Protein AF-A0A4U9CSY4-F1 (afdb_monomer_lite)

InterPro domains:
  IPR025841 Circularly permuted ATP-grasp type 2 [PF14403] (1-72)
  IPR051680 ATP-dependent Glutamate--Cysteine Ligase Type 2 [PTHR34595] (1-72)

Foldseek 3Di:
DADVLNDPFLDKDKDWDDDPDPDDIDIDIGGHDDPDLVVVVVVVVVCCVPPVVCVVVDVDDDDVCVVVVSVVPPRDHDDDDD

Radius of gyration: 16.76 Å; chains: 1; bounding box: 38×34×41 Å

Structure (mmCIF, N/CA/C/O backbone):
data_AF-A0A4U9CSY4-F1
#
_entry.id   AF-A0A4U9CSY4-F1
#
loop_
_atom_site.group_PDB
_atom_site.id
_atom_site.type_symbol
_atom_site.label_atom_id
_atom_site.label_alt_id
_atom_site.label_comp_id
_atom_site.label_asym_id
_atom_site.label_entity_id
_atom_site.label_seq_id
_atom_site.pdbx_PDB_ins_code
_atom_site.Cartn_x
_atom_site.Cartn_y
_atom_site.Cartn_z
_atom_site.occupancy
_atom_site.B_iso_or_equiv
_atom_site.auth_seq_id
_atom_site.auth_comp_id
_atom_site.auth_asym_id
_atom_site.auth_atom_id
_atom_site.pdbx_PDB_model_num
ATOM 1 N N . MET A 1 1 ? 18.679 5.177 -26.128 1.00 66.38 1 MET A N 1
ATOM 2 C CA . MET A 1 1 ? 18.397 3.946 -25.359 1.00 66.38 1 MET A CA 1
ATOM 3 C C . MET A 1 1 ? 16.899 3.915 -25.128 1.00 66.38 1 MET A C 1
ATOM 5 O O . MET A 1 1 ? 16.380 4.926 -24.677 1.00 66.38 1 MET A O 1
ATOM 9 N N . SER A 1 2 ? 16.218 2.832 -25.498 1.00 80.88 2 SER A N 1
ATOM 10 C CA . SER A 1 2 ? 14.760 2.711 -25.358 1.00 80.88 2 SER A CA 1
ATOM 11 C C . SER A 1 2 ? 14.448 1.531 -24.444 1.00 80.88 2 SER A C 1
ATOM 13 O O . SER A 1 2 ? 15.015 0.457 -24.669 1.00 80.88 2 SER A O 1
ATOM 15 N N . PRO A 1 3 ? 13.612 1.708 -23.409 1.00 81.81 3 PRO A N 1
ATOM 16 C CA . PRO A 1 3 ? 13.291 0.626 -22.499 1.00 81.81 3 PRO A CA 1
ATOM 17 C C . PRO A 1 3 ? 12.334 -0.370 -23.174 1.00 81.81 3 PRO A C 1
ATOM 19 O O . PRO A 1 3 ? 11.513 0.029 -24.011 1.00 81.81 3 PRO A O 1
ATOM 22 N N . PRO A 1 4 ? 12.400 -1.660 -22.809 1.00 76.62 4 PRO A N 1
ATOM 23 C CA . PRO A 1 4 ? 11.375 -2.628 -23.180 1.00 76.62 4 PRO A CA 1
ATOM 24 C C . PRO A 1 4 ? 9.972 -2.103 -22.840 1.00 76.62 4 PRO A C 1
ATOM 26 O O . PRO A 1 4 ? 9.766 -1.507 -21.786 1.00 76.62 4 PRO A O 1
ATOM 29 N N . TYR A 1 5 ? 9.014 -2.296 -23.751 1.00 79.75 5 TYR A N 1
ATOM 30 C CA . TYR A 1 5 ? 7.612 -1.868 -23.600 1.00 79.75 5 TYR A CA 1
ATOM 31 C C . TYR A 1 5 ? 7.390 -0.358 -23.378 1.00 79.75 5 TYR A C 1
ATOM 33 O O . TYR A 1 5 ? 6.289 0.051 -23.026 1.00 79.75 5 TYR A O 1
ATOM 41 N N . GLY A 1 6 ? 8.407 0.488 -23.590 1.00 81.38 6 GLY A N 1
ATOM 42 C CA . GLY A 1 6 ? 8.297 1.934 -23.362 1.00 81.38 6 GLY A CA 1
ATOM 43 C C . GLY A 1 6 ? 8.178 2.329 -21.884 1.00 81.38 6 GLY A C 1
ATOM 44 O O . GLY A 1 6 ? 7.891 3.487 -21.591 1.00 81.38 6 GLY A O 1
ATOM 45 N N . VAL A 1 7 ? 8.410 1.393 -20.954 1.00 80.25 7 VAL A N 1
ATOM 46 C CA . VAL A 1 7 ? 8.215 1.598 -19.512 1.00 80.25 7 VAL A CA 1
ATOM 47 C C . VAL A 1 7 ? 9.562 1.722 -18.810 1.00 80.25 7 VAL A C 1
ATOM 49 O O . VAL A 1 7 ? 10.373 0.801 -18.839 1.00 80.25 7 VAL A O 1
ATOM 52 N N . TRP A 1 8 ? 9.803 2.853 -18.145 1.00 81.12 8 TRP A N 1
ATOM 53 C CA . TRP A 1 8 ? 11.033 3.070 -17.368 1.00 81.12 8 TRP A CA 1
ATOM 54 C C . TRP A 1 8 ? 10.939 2.551 -15.931 1.00 81.12 8 TRP A C 1
ATOM 56 O O . TRP A 1 8 ? 11.921 2.055 -15.385 1.00 81.12 8 TRP A O 1
ATOM 66 N N . ALA A 1 9 ? 9.760 2.654 -15.318 1.00 80.81 9 ALA A N 1
ATOM 67 C CA . ALA A 1 9 ? 9.490 2.148 -13.982 1.00 80.81 9 ALA A CA 1
ATOM 68 C C . ALA A 1 9 ? 8.051 1.630 -13.916 1.00 80.81 9 ALA A C 1
ATOM 70 O O . ALA A 1 9 ? 7.110 2.372 -14.182 1.00 80.81 9 ALA A O 1
ATOM 71 N N . HIS A 1 10 ? 7.886 0.361 -13.544 1.00 81.50 10 HIS A N 1
ATOM 72 C CA . HIS A 1 10 ? 6.566 -0.262 -13.394 1.00 81.50 10 HIS A CA 1
ATOM 73 C C . HIS A 1 10 ? 5.851 0.177 -12.112 1.00 81.50 10 HIS A C 1
ATOM 75 O O . HIS A 1 10 ? 4.632 0.088 -12.018 1.00 81.50 10 HIS A O 1
ATOM 81 N N . ILE A 1 11 ? 6.611 0.638 -11.116 1.00 83.50 11 ILE A N 1
ATOM 82 C CA . ILE A 1 11 ? 6.084 1.068 -9.825 1.00 83.50 11 ILE A CA 1
ATOM 83 C C . ILE A 1 11 ? 6.823 2.334 -9.394 1.00 83.50 11 ILE A C 1
ATOM 85 O O . ILE A 1 11 ? 8.056 2.352 -9.306 1.00 83.50 11 ILE A O 1
ATOM 89 N N . CYS A 1 12 ? 6.057 3.377 -9.088 1.00 84.56 12 CYS A N 1
ATOM 90 C CA . CYS A 1 12 ? 6.540 4.573 -8.413 1.00 84.56 12 CYS A CA 1
ATOM 91 C C . CYS A 1 12 ? 5.612 4.890 -7.235 1.00 84.56 12 CYS A C 1
ATOM 93 O O . CYS A 1 12 ? 4.391 4.835 -7.363 1.00 84.56 12 CYS A O 1
ATOM 95 N N . GLY A 1 13 ? 6.199 5.194 -6.083 1.00 83.94 13 GLY A N 1
ATOM 96 C CA . GLY A 1 13 ? 5.510 5.761 -4.934 1.00 83.94 13 GLY A CA 1
ATOM 97 C C . GLY A 1 13 ? 5.586 7.283 -4.980 1.00 83.94 13 GLY A C 1
ATOM 98 O O . GLY A 1 13 ? 6.634 7.840 -5.306 1.00 83.94 13 GLY A O 1
ATOM 99 N N . THR A 1 14 ? 4.488 7.945 -4.631 1.00 84.31 14 THR A N 1
ATOM 100 C CA . THR A 1 14 ? 4.447 9.396 -4.447 1.00 84.31 14 THR A CA 1
ATOM 101 C C . THR A 1 14 ? 4.128 9.678 -2.991 1.00 84.31 14 THR A C 1
ATOM 103 O O . THR A 1 14 ? 3.031 9.375 -2.522 1.00 84.31 14 THR A O 1
ATOM 106 N N . ASP A 1 15 ? 5.085 10.262 -2.286 1.00 84.81 15 ASP A N 1
ATOM 107 C CA . ASP A 1 15 ? 4.893 10.723 -0.920 1.00 84.81 15 ASP A CA 1
ATOM 108 C C . ASP A 1 15 ? 4.210 12.088 -0.976 1.00 84.81 15 ASP A C 1
ATOM 110 O O . ASP A 1 15 ? 4.690 12.991 -1.663 1.00 84.81 15 ASP A O 1
ATOM 114 N N . LEU A 1 16 ? 3.090 12.235 -0.270 1.00 83.88 16 LEU A N 1
ATOM 115 C CA . LEU A 1 16 ? 2.307 13.467 -0.221 1.00 83.88 16 LEU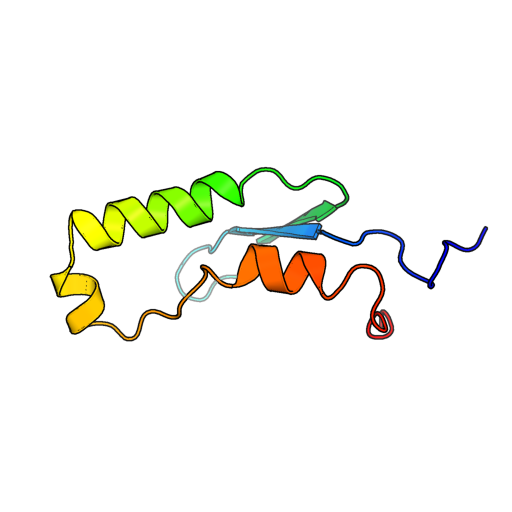 A CA 1
ATOM 116 C C . LEU A 1 16 ? 2.289 14.001 1.206 1.00 83.88 16 LEU A C 1
ATOM 118 O O . LEU A 1 16 ? 1.906 13.286 2.134 1.00 83.88 16 LEU A O 1
ATOM 122 N N . VAL A 1 17 ? 2.644 15.273 1.369 1.00 83.38 17 VAL A N 1
ATOM 123 C CA . VAL A 1 17 ? 2.510 15.981 2.644 1.00 83.38 17 VAL A CA 1
ATOM 124 C C . VAL A 1 17 ? 1.477 17.081 2.473 1.00 83.38 17 VAL A C 1
ATOM 126 O O . VAL A 1 17 ? 1.655 18.002 1.672 1.00 83.38 17 VAL A O 1
ATOM 129 N N . ARG A 1 18 ? 0.382 16.960 3.225 1.00 82.69 18 ARG A N 1
ATOM 130 C CA . ARG A 1 18 ? -0.648 17.990 3.320 1.00 82.69 18 ARG A CA 1
ATOM 131 C C . ARG A 1 18 ? -0.228 19.000 4.384 1.00 82.69 18 ARG A C 1
ATOM 133 O O . ARG A 1 18 ? -0.082 18.629 5.545 1.00 82.69 18 ARG A O 1
ATOM 140 N N . ASP A 1 19 ? -0.043 20.240 3.956 1.00 81.50 19 ASP A N 1
ATOM 141 C CA . ASP A 1 19 ? 0.139 21.393 4.835 1.00 81.50 19 ASP A CA 1
ATOM 142 C C . ASP A 1 19 ? -1.226 21.860 5.402 1.00 81.50 19 ASP A C 1
ATOM 144 O O . ASP A 1 19 ? -2.214 21.123 5.305 1.00 81.50 19 ASP A O 1
ATOM 148 N N . GLU A 1 20 ? -1.315 23.034 6.031 1.00 81.38 20 GLU A N 1
ATOM 149 C CA . GLU A 1 20 ? -2.563 23.542 6.623 1.00 81.38 20 GLU A CA 1
ATOM 150 C C . GLU A 1 20 ? -3.788 23.432 5.687 1.00 81.38 20 GLU A C 1
ATOM 152 O O . GLU A 1 20 ? -3.645 23.448 4.459 1.00 81.38 20 GLU A O 1
ATOM 157 N N . PRO A 1 21 ? -5.019 23.319 6.227 1.00 72.69 21 PRO A N 1
ATOM 158 C CA . PRO A 1 21 ? -6.224 23.182 5.414 1.00 72.69 21 PRO A CA 1
ATOM 159 C C . PRO A 1 21 ? -6.358 24.333 4.399 1.00 72.69 21 PRO A C 1
ATOM 161 O O . PRO A 1 21 ? -6.713 25.450 4.759 1.00 72.69 21 PRO A O 1
ATOM 164 N N . GLY A 1 22 ? -6.078 24.049 3.122 1.00 66.38 22 GLY A N 1
ATOM 165 C CA . GLY A 1 22 ? -6.078 25.036 2.032 1.00 66.38 22 GLY A CA 1
ATOM 166 C C . GLY A 1 22 ? -4.698 25.391 1.459 1.00 66.38 22 GLY A C 1
ATOM 167 O O . GLY A 1 22 ? -4.639 26.136 0.483 1.00 66.38 22 GLY A O 1
ATOM 168 N N . SER A 1 23 ? -3.608 24.853 2.011 1.00 65.69 23 SER A N 1
ATOM 169 C CA . SER A 1 23 ? -2.235 25.061 1.534 1.00 65.69 23 SER A CA 1
ATOM 170 C C . SER A 1 23 ? -1.787 24.008 0.503 1.00 65.69 23 SER A C 1
ATOM 172 O O . SER A 1 23 ? -2.419 22.960 0.315 1.00 65.69 23 SER A O 1
ATOM 174 N N . SER A 1 24 ? -0.699 24.315 -0.208 1.00 61.31 24 SER A N 1
ATOM 175 C CA . SER A 1 24 ? -0.104 23.477 -1.247 1.00 61.31 24 SER A CA 1
ATOM 176 C C . SER A 1 24 ? 0.380 22.137 -0.682 1.00 61.31 24 SER A C 1
ATOM 178 O O . SER A 1 24 ? 0.918 22.032 0.417 1.00 61.31 24 SER A O 1
ATOM 180 N N . THR A 1 25 ? 0.171 21.067 -1.449 1.00 73.12 25 THR A N 1
ATOM 181 C CA . THR A 1 25 ? 0.718 19.745 -1.121 1.00 73.12 25 THR A CA 1
ATOM 182 C C . THR A 1 25 ? 2.131 19.674 -1.676 1.00 73.12 25 THR A C 1
ATOM 1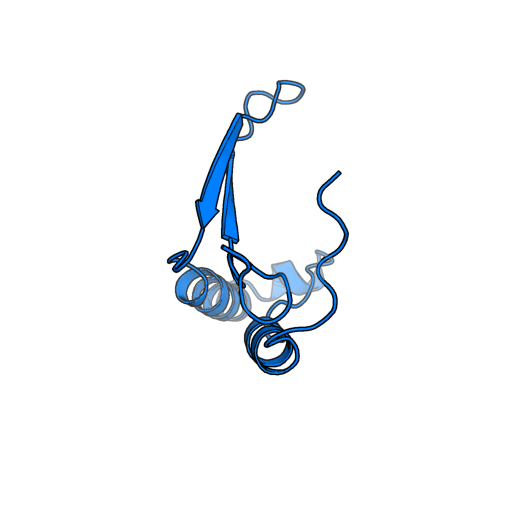84 O O . THR A 1 25 ? 2.323 19.922 -2.864 1.00 73.12 25 THR A O 1
ATOM 187 N N . SER A 1 26 ? 3.116 19.339 -0.845 1.00 69.06 26 SER A N 1
ATOM 188 C CA . SER A 1 26 ? 4.453 18.998 -1.344 1.00 69.06 26 SER A CA 1
ATOM 189 C C . SER A 1 26 ? 4.513 17.504 -1.658 1.00 69.06 26 SER A C 1
ATOM 191 O O . SER A 1 26 ? 3.883 16.693 -0.971 1.00 69.06 26 SER A O 1
ATOM 193 N N . TRP A 1 27 ? 5.235 17.141 -2.721 1.00 75.31 27 TRP A N 1
ATOM 194 C CA . TRP A 1 27 ? 5.351 15.757 -3.171 1.00 75.31 27 TRP A CA 1
ATOM 195 C C . TRP A 1 27 ? 6.795 15.337 -3.418 1.00 75.31 27 TRP A C 1
ATOM 197 O O . TRP A 1 27 ? 7.623 16.113 -3.899 1.00 75.31 27 TRP A O 1
ATOM 207 N N . LYS A 1 28 ? 7.080 14.067 -3.132 1.00 75.31 28 LYS A N 1
ATOM 208 C CA . LYS A 1 28 ? 8.331 13.395 -3.492 1.00 75.31 28 LYS A CA 1
ATOM 209 C C . LYS A 1 28 ? 8.010 12.119 -4.260 1.00 75.31 28 LYS A C 1
ATOM 211 O O . LYS A 1 28 ? 7.110 11.383 -3.876 1.00 75.31 28 LYS A O 1
ATOM 216 N N . ILE A 1 29 ? 8.749 11.852 -5.334 1.00 77.62 29 ILE A N 1
ATOM 217 C CA . ILE A 1 29 ? 8.568 10.657 -6.167 1.00 77.62 29 ILE A CA 1
ATOM 218 C C . ILE A 1 29 ? 9.711 9.673 -5.892 1.00 77.62 29 ILE A C 1
ATOM 220 O O . ILE A 1 29 ? 10.884 10.043 -5.954 1.00 77.62 29 ILE A O 1
ATOM 224 N N . THR A 1 30 ? 9.360 8.418 -5.620 1.00 76.00 30 THR A N 1
ATOM 225 C CA . THR A 1 30 ? 10.280 7.286 -5.451 1.00 76.00 30 THR A CA 1
ATOM 226 C C . THR A 1 30 ? 9.957 6.233 -6.509 1.00 76.00 30 THR A C 1
ATOM 228 O O . THR A 1 30 ? 8.899 5.620 -6.449 1.00 76.00 30 THR A O 1
ATOM 231 N N . CYS A 1 31 ? 10.845 5.985 -7.472 1.00 76.19 31 CYS A N 1
ATOM 232 C CA . CYS A 1 31 ? 10.619 4.995 -8.535 1.00 76.19 31 CYS A CA 1
ATOM 233 C C . CYS A 1 31 ? 11.495 3.745 -8.379 1.00 76.19 31 CYS A C 1
ATOM 235 O O . CYS A 1 31 ? 12.612 3.813 -7.865 1.00 76.19 31 CYS A O 1
ATOM 237 N N . GLY A 1 32 ? 10.990 2.602 -8.854 1.00 69.12 32 GLY A N 1
ATOM 238 C CA . GLY A 1 32 ? 11.716 1.329 -8.926 1.00 69.12 32 GLY A CA 1
ATOM 239 C C . GLY A 1 32 ? 11.256 0.329 -7.869 1.00 69.12 32 GLY A C 1
ATOM 240 O O . GLY A 1 32 ? 10.524 -0.605 -8.184 1.00 69.12 32 GLY A O 1
ATOM 241 N N . PHE A 1 33 ? 11.666 0.534 -6.617 1.00 68.06 33 PHE A N 1
ATOM 242 C CA . PHE A 1 33 ? 11.276 -0.322 -5.493 1.00 68.06 33 PHE A CA 1
ATOM 243 C C . PHE A 1 33 ? 10.707 0.527 -4.352 1.00 68.06 33 PHE A C 1
ATOM 245 O O . PHE A 1 33 ? 11.422 0.810 -3.391 1.00 68.06 33 PHE A O 1
ATOM 252 N N . PRO A 1 34 ? 9.454 1.001 -4.452 1.00 68.88 34 PRO A N 1
ATOM 253 C CA . PRO A 1 34 ? 8.849 1.752 -3.363 1.00 68.88 34 PRO A CA 1
ATOM 254 C C . PRO A 1 34 ? 8.537 0.805 -2.188 1.00 68.88 34 PRO A C 1
ATOM 256 O O . PRO A 1 34 ? 7.709 -0.101 -2.334 1.00 68.88 34 PRO A O 1
ATOM 259 N N . PRO A 1 35 ? 9.176 0.975 -1.016 1.00 69.00 35 PRO A N 1
ATOM 260 C CA . PRO A 1 35 ? 8.796 0.230 0.178 1.00 69.00 35 PRO A CA 1
ATOM 261 C C . PRO A 1 35 ? 7.447 0.749 0.704 1.00 69.00 35 PRO A C 1
ATOM 263 O O . PRO A 1 35 ? 7.160 1.937 0.601 1.00 69.00 35 PRO A O 1
ATOM 266 N N . GLY A 1 36 ? 6.617 -0.119 1.298 1.00 81.75 36 GLY A N 1
ATOM 267 C CA . GLY A 1 36 ? 5.422 0.321 2.042 1.00 81.75 36 GLY A CA 1
ATOM 268 C C . GLY A 1 36 ? 4.102 -0.374 1.701 1.00 81.75 36 GLY A C 1
ATOM 269 O O . GLY A 1 36 ? 3.175 -0.322 2.504 1.00 81.75 36 GLY A O 1
ATOM 270 N N . VAL A 1 37 ? 4.009 -1.082 0.570 1.00 85.25 37 VAL A N 1
ATOM 271 C CA . VAL A 1 37 ? 2.771 -1.793 0.180 1.00 85.25 37 VAL A CA 1
ATOM 272 C C . VAL A 1 37 ? 2.361 -2.840 1.223 1.00 85.25 37 VAL A C 1
ATOM 274 O O . VAL A 1 37 ? 1.183 -2.956 1.549 1.00 85.25 37 VAL A O 1
ATOM 277 N N . SER A 1 38 ? 3.322 -3.570 1.795 1.00 87.81 38 SER A N 1
ATOM 278 C CA . SER A 1 38 ? 3.055 -4.540 2.866 1.00 87.81 38 SER A CA 1
ATOM 279 C C . SER A 1 38 ? 2.442 -3.871 4.095 1.00 87.81 38 SER A C 1
ATOM 281 O O . SER A 1 38 ? 1.417 -4.321 4.591 1.00 87.81 38 SER A O 1
ATOM 283 N N . TYR A 1 39 ? 3.005 -2.743 4.533 1.00 90.25 39 TYR A N 1
ATOM 284 C CA . TYR A 1 39 ? 2.457 -1.959 5.639 1.00 90.25 39 TYR A CA 1
ATOM 285 C C . TYR A 1 39 ? 1.041 -1.463 5.344 1.00 90.25 39 TYR A C 1
ATOM 287 O O . TYR A 1 39 ? 0.181 -1.526 6.216 1.00 90.25 39 TYR A O 1
ATOM 295 N N . MET A 1 40 ? 0.773 -1.004 4.119 1.00 90.44 40 MET A N 1
ATOM 296 C CA . MET A 1 40 ? -0.561 -0.562 3.704 1.00 90.44 40 MET A CA 1
ATOM 297 C C . MET A 1 40 ? -1.605 -1.684 3.843 1.00 90.44 40 MET A C 1
ATOM 299 O O . MET A 1 40 ? -2.693 -1.450 4.378 1.00 90.44 40 MET A O 1
ATOM 303 N N . LEU A 1 41 ? -1.277 -2.894 3.381 1.00 91.69 41 LEU A N 1
ATOM 304 C CA . LEU A 1 41 ? -2.174 -4.051 3.435 1.00 91.69 41 LEU A CA 1
ATOM 305 C C . LEU A 1 41 ? -2.377 -4.555 4.872 1.00 91.69 41 LEU A C 1
ATOM 307 O O . LEU A 1 41 ? -3.519 -4.733 5.301 1.00 91.69 41 LEU A O 1
ATOM 311 N N . GLU A 1 42 ? -1.295 -4.714 5.635 1.00 92.75 42 GLU A N 1
ATOM 312 C CA . GLU A 1 42 ? -1.358 -5.221 7.012 1.00 92.75 42 GLU A CA 1
ATOM 313 C C . GLU A 1 42 ? -2.050 -4.238 7.957 1.00 92.75 42 GLU A C 1
ATOM 315 O O . GLU A 1 42 ? -2.936 -4.627 8.722 1.00 92.75 42 GLU A O 1
ATOM 320 N N . ASN A 1 43 ? -1.742 -2.940 7.853 1.00 92.31 43 ASN A N 1
ATOM 321 C CA . ASN A 1 43 ? -2.425 -1.923 8.650 1.00 92.31 43 ASN A CA 1
ATOM 322 C C . ASN A 1 43 ? -3.931 -1.957 8.385 1.00 92.31 43 ASN A C 1
ATOM 324 O O . ASN A 1 43 ? -4.718 -1.925 9.328 1.00 92.31 43 ASN A O 1
ATOM 328 N N . ARG A 1 44 ? -4.350 -2.104 7.119 1.00 92.69 44 ARG A N 1
ATOM 329 C CA . ARG A 1 44 ? -5.772 -2.234 6.779 1.00 92.69 44 ARG A CA 1
ATOM 330 C C . ARG A 1 44 ? -6.405 -3.469 7.416 1.00 92.69 44 ARG A C 1
ATOM 332 O O . ARG A 1 44 ? -7.523 -3.359 7.92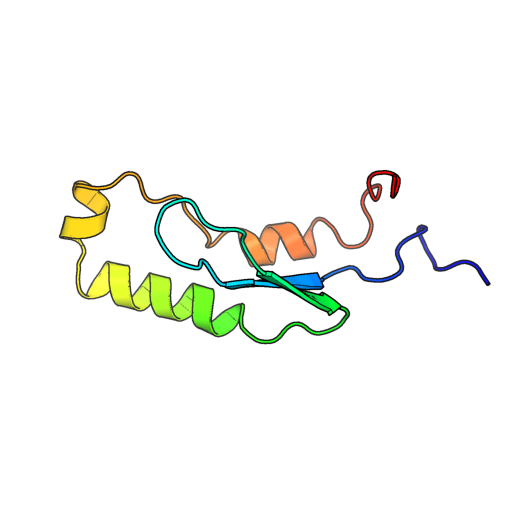4 1.00 92.69 44 ARG A O 1
ATOM 339 N N . ALA A 1 45 ? -5.740 -4.621 7.364 1.00 92.44 45 ALA A N 1
ATOM 340 C CA . ALA A 1 45 ? -6.247 -5.861 7.949 1.00 92.44 45 ALA A CA 1
ATOM 341 C C . ALA A 1 45 ? -6.417 -5.735 9.472 1.00 92.44 45 ALA A C 1
ATOM 343 O O . ALA A 1 45 ? -7.464 -6.102 10.014 1.00 92.44 45 ALA A O 1
ATOM 344 N N . ILE A 1 46 ? -5.436 -5.130 10.148 1.00 94.88 46 ILE A N 1
ATOM 345 C CA . ILE A 1 46 ? -5.485 -4.868 11.590 1.00 94.88 46 ILE A CA 1
ATOM 346 C C . ILE A 1 46 ? -6.607 -3.878 11.923 1.00 94.88 46 ILE A C 1
ATOM 348 O O . ILE A 1 46 ? -7.408 -4.162 12.811 1.00 94.88 46 ILE A O 1
ATOM 352 N N . THR A 1 47 ? -6.741 -2.757 11.200 1.00 94.00 47 THR A N 1
ATOM 353 C CA . THR A 1 47 ? -7.812 -1.777 11.465 1.00 94.00 47 THR A CA 1
ATOM 354 C C . THR A 1 47 ? -9.197 -2.392 11.283 1.00 94.00 47 THR A C 1
ATOM 356 O O . THR A 1 47 ? -10.059 -2.161 12.122 1.00 94.00 47 THR A O 1
ATOM 359 N N . LYS A 1 48 ? -9.415 -3.222 10.251 1.00 91.94 48 LYS A N 1
ATOM 360 C CA . LYS A 1 48 ? -10.692 -3.942 10.071 1.00 91.94 48 LYS A CA 1
ATOM 361 C C . LYS A 1 48 ? -11.018 -4.858 11.253 1.00 91.94 48 LYS A C 1
ATOM 363 O O . LYS A 1 48 ? -12.183 -5.018 11.594 1.00 91.94 48 LYS A O 1
ATOM 368 N N . ARG A 1 49 ? -9.997 -5.467 11.866 1.00 92.94 49 ARG A N 1
ATOM 369 C CA . ARG A 1 49 ? -10.160 -6.370 13.012 1.00 92.94 49 ARG A CA 1
ATOM 370 C C . ARG A 1 49 ? -10.400 -5.626 14.327 1.00 92.94 49 ARG A C 1
ATOM 372 O O . ARG A 1 49 ? -11.137 -6.131 15.166 1.00 92.94 49 ARG A O 1
ATOM 379 N N . VAL A 1 50 ? -9.743 -4.484 14.524 1.00 96.38 50 VAL A N 1
ATOM 380 C CA . VAL A 1 50 ? -9.786 -3.723 15.786 1.00 96.38 50 VAL A CA 1
ATOM 381 C C . VAL A 1 50 ? -10.946 -2.724 15.822 1.00 96.38 50 VAL A C 1
ATOM 383 O O . VAL A 1 50 ? -11.495 -2.502 16.893 1.00 96.38 50 VAL A O 1
ATOM 386 N N . LEU A 1 51 ? -11.318 -2.142 14.677 1.00 95.12 51 LEU A N 1
ATOM 387 C CA . LEU A 1 51 ? -12.346 -1.099 14.545 1.00 95.12 51 LEU A CA 1
ATOM 388 C C . LEU A 1 51 ? -13.335 -1.433 13.409 1.00 95.12 51 LEU A C 1
ATOM 390 O O . LEU A 1 51 ? -13.388 -0.710 12.407 1.00 95.12 51 LEU A O 1
ATOM 394 N N . PRO A 1 52 ? -14.088 -2.543 13.494 1.00 91.56 52 PRO A N 1
ATOM 395 C CA . PRO A 1 52 ? -15.039 -2.926 12.449 1.00 91.56 52 PRO A CA 1
ATOM 396 C C . PRO A 1 52 ? -16.129 -1.867 12.216 1.00 91.56 52 PRO A C 1
ATOM 398 O O . PRO A 1 52 ? -16.486 -1.599 11.069 1.00 91.56 52 PRO A O 1
ATOM 401 N N . GLU A 1 53 ? -16.588 -1.187 13.269 1.00 94.12 53 GLU A N 1
ATOM 402 C CA . GLU A 1 53 ? -17.638 -0.163 13.215 1.00 94.12 53 GLU A CA 1
ATOM 403 C C . GLU A 1 53 ? -17.258 1.056 12.361 1.00 94.12 53 GLU A C 1
ATOM 405 O O . GLU A 1 53 ? -18.128 1.730 11.809 1.00 94.12 53 GLU A O 1
ATOM 410 N N . LEU A 1 54 ? -15.959 1.333 12.207 1.00 92.00 54 LEU A N 1
ATOM 411 C CA . LEU A 1 54 ? -15.472 2.390 11.323 1.00 92.00 54 LEU A CA 1
ATOM 412 C C . LEU A 1 54 ? -15.788 2.073 9.855 1.00 92.00 54 LEU A C 1
ATOM 414 O O . LEU A 1 54 ? -16.137 2.969 9.093 1.00 92.00 54 LEU A O 1
ATOM 418 N N . PHE A 1 55 ? -15.697 0.802 9.464 1.00 90.19 55 PHE A N 1
ATOM 419 C CA . PHE A 1 55 ? -15.972 0.357 8.095 1.00 90.19 55 PHE A CA 1
ATOM 420 C C . PHE A 1 55 ? -17.46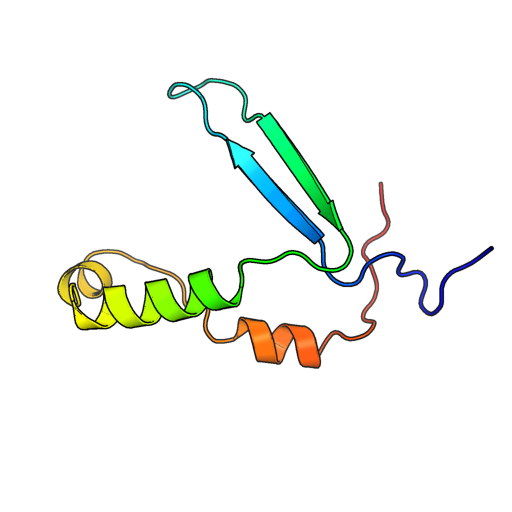6 0.215 7.803 1.00 90.19 55 PHE A C 1
ATOM 422 O O . PHE A 1 55 ? -17.849 0.180 6.638 1.00 90.19 55 PHE A O 1
ATOM 429 N N . GLU A 1 56 ? -18.302 0.136 8.837 1.00 91.00 56 GLU A N 1
ATOM 430 C CA . GLU A 1 56 ? -19.760 0.174 8.688 1.00 91.00 56 GLU A CA 1
ATOM 431 C C . GLU A 1 56 ? -20.277 1.606 8.509 1.00 91.00 56 GLU A C 1
ATOM 433 O O . GLU A 1 56 ? -21.260 1.830 7.805 1.00 91.00 56 GLU A O 1
ATOM 438 N N . ARG A 1 57 ? -19.622 2.581 9.153 1.00 92.69 57 ARG A N 1
ATOM 439 C CA . ARG A 1 57 ? -20.031 3.994 9.133 1.00 92.69 57 ARG A CA 1
ATOM 440 C C . ARG A 1 57 ? -19.472 4.765 7.946 1.00 92.69 57 ARG A C 1
ATOM 442 O O . ARG A 1 57 ? -20.156 5.630 7.408 1.00 92.69 57 ARG A O 1
ATOM 449 N N . GLU A 1 58 ? -18.240 4.464 7.552 1.00 93.12 58 GLU A N 1
ATOM 450 C CA . GLU A 1 58 ? -17.524 5.190 6.507 1.00 93.12 58 GLU A CA 1
ATOM 451 C C . GLU A 1 58 ? -17.424 4.369 5.219 1.00 93.12 58 GLU A C 1
ATOM 453 O O . GLU A 1 58 ? -17.181 3.162 5.238 1.00 93.12 58 GLU A O 1
ATOM 458 N N . ASN A 1 59 ? -17.524 5.036 4.067 1.00 91.56 59 ASN A N 1
ATOM 459 C CA . ASN A 1 59 ? -17.375 4.383 2.765 1.00 91.56 59 ASN A CA 1
ATOM 460 C C . ASN A 1 59 ? -15.893 4.192 2.393 1.00 91.56 59 ASN A C 1
ATOM 462 O O . ASN A 1 59 ? -15.333 4.912 1.558 1.00 91.56 59 ASN A O 1
ATOM 466 N N . ILE A 1 60 ? -15.238 3.229 3.039 1.00 91.69 60 ILE A N 1
ATOM 467 C CA . ILE A 1 60 ? -13.814 2.964 2.835 1.00 91.69 60 ILE A CA 1
ATOM 468 C C . ILE A 1 60 ? -13.595 1.972 1.683 1.00 91.69 60 ILE A C 1
ATOM 470 O O . ILE A 1 60 ? -14.020 0.820 1.742 1.00 91.69 60 ILE A O 1
ATOM 474 N N . LYS A 1 61 ? -12.858 2.397 0.649 1.00 93.12 61 LYS A N 1
ATOM 475 C CA . LYS A 1 61 ? -12.567 1.566 -0.531 1.00 93.12 61 LYS A CA 1
ATOM 476 C C . LYS A 1 61 ? -11.658 0.357 -0.219 1.00 93.12 61 LYS A C 1
ATOM 478 O O . LYS A 1 61 ? -10.746 0.478 0.610 1.00 93.12 61 LYS A O 1
ATOM 483 N N . PRO A 1 62 ? -11.862 -0.788 -0.904 1.00 90.94 62 PRO A N 1
ATOM 484 C CA . PRO A 1 62 ? -10.990 -1.958 -0.800 1.00 90.94 62 PRO A CA 1
ATOM 485 C C . PRO A 1 62 ? -9.612 -1.696 -1.427 1.00 90.94 62 PRO A C 1
ATOM 487 O O . PRO A 1 62 ? -9.480 -0.871 -2.330 1.00 90.94 62 PRO A O 1
ATOM 490 N N . ILE A 1 63 ? -8.588 -2.400 -0.934 1.00 91.38 63 ILE A N 1
ATOM 491 C CA . ILE A 1 63 ? -7.181 -2.248 -1.372 1.00 91.38 63 ILE A CA 1
ATOM 492 C C . ILE A 1 63 ? -6.467 -3.589 -1.616 1.00 91.38 63 ILE A C 1
ATOM 494 O O . ILE A 1 63 ? -5.338 -3.624 -2.093 1.00 91.38 63 ILE A O 1
ATOM 498 N N . ASP A 1 64 ? -7.120 -4.696 -1.283 1.00 90.12 64 ASP A N 1
ATOM 499 C CA . ASP A 1 64 ? -6.621 -6.072 -1.342 1.00 90.12 64 ASP A CA 1
ATOM 500 C C . ASP A 1 64 ? -6.362 -6.568 -2.771 1.00 90.12 64 ASP A C 1
ATOM 502 O O . ASP A 1 64 ? -5.543 -7.460 -2.969 1.00 90.12 64 ASP A O 1
ATOM 506 N N . ALA A 1 65 ? -6.977 -5.937 -3.773 1.00 89.12 65 ALA A N 1
ATOM 507 C CA . ALA A 1 65 ? -6.743 -6.240 -5.183 1.00 89.12 65 ALA A CA 1
ATOM 508 C C . ALA A 1 65 ? -5.383 -5.743 -5.714 1.00 89.12 65 ALA A C 1
ATOM 510 O O . ALA A 1 65 ? -4.988 -6.142 -6.808 1.00 89.12 65 ALA A O 1
ATOM 511 N N . TYR A 1 66 ? -4.654 -4.896 -4.971 1.00 88.38 66 TYR A N 1
ATOM 512 C CA . TYR A 1 66 ? -3.411 -4.272 -5.448 1.00 88.38 66 TYR A CA 1
ATOM 513 C C . TYR A 1 66 ? -2.367 -5.282 -5.975 1.00 88.38 66 TYR A C 1
ATOM 515 O O . TYR A 1 66 ? -1.868 -5.081 -7.083 1.00 88.38 66 TYR A O 1
ATOM 523 N N . PRO A 1 67 ? -2.043 -6.391 -5.273 1.00 87.38 67 PRO A N 1
ATOM 524 C CA . PRO A 1 67 ? -1.062 -7.354 -5.778 1.00 87.38 67 PRO A CA 1
ATOM 525 C C . PRO A 1 67 ? -1.511 -8.058 -7.064 1.00 87.38 67 PRO A C 1
ATOM 527 O O . PRO A 1 67 ? -0.689 -8.296 -7.945 1.00 87.38 67 PRO A O 1
ATOM 530 N N . ALA A 1 68 ? -2.808 -8.363 -7.190 1.00 87.31 68 ALA A N 1
ATOM 531 C CA . ALA A 1 68 ? -3.368 -8.978 -8.393 1.00 87.31 68 ALA A CA 1
ATOM 532 C C . ALA A 1 68 ? -3.308 -8.013 -9.586 1.00 87.31 68 ALA A C 1
ATOM 534 O O . ALA A 1 68 ? -2.825 -8.383 -10.651 1.00 87.31 68 ALA A O 1
ATOM 535 N N . GLN A 1 69 ? -3.682 -6.747 -9.378 1.00 86.56 69 GLN A N 1
ATOM 536 C CA . GLN A 1 69 ? -3.600 -5.700 -10.403 1.00 86.56 69 GLN A CA 1
ATOM 537 C C . GLN A 1 69 ? -2.163 -5.435 -10.866 1.00 86.56 69 GLN A C 1
ATOM 539 O O . GLN A 1 69 ? -1.932 -5.163 -12.044 1.00 86.56 69 GLN A O 1
ATOM 544 N N . LEU A 1 70 ? -1.193 -5.515 -9.950 1.00 84.25 70 LEU A N 1
ATOM 545 C CA . LEU A 1 70 ? 0.222 -5.373 -10.282 1.00 84.25 70 LEU A CA 1
ATOM 546 C C . LEU A 1 70 ? 0.731 -6.560 -11.115 1.00 84.25 70 LEU A C 1
ATOM 548 O O . LEU A 1 70 ? 1.513 -6.365 -12.042 1.00 84.25 70 LEU A O 1
ATOM 552 N N . LEU A 1 71 ? 0.274 -7.777 -10.805 1.00 83.81 71 LEU A N 1
ATOM 553 C CA . LEU A 1 71 ? 0.617 -8.981 -11.564 1.00 83.81 71 LEU A CA 1
ATOM 554 C C . LEU A 1 71 ? -0.003 -8.982 -12.968 1.00 83.81 71 LEU A C 1
ATOM 556 O O . LEU A 1 71 ? 0.642 -9.437 -13.909 1.00 83.81 71 LEU A O 1
ATOM 560 N N . GLU A 1 72 ? -1.234 -8.484 -13.108 1.00 80.94 72 GLU A N 1
ATOM 561 C CA . GLU A 1 72 ? -1.955 -8.393 -14.387 1.00 80.94 72 GLU A CA 1
ATOM 562 C C . GLU A 1 72 ? -1.401 -7.299 -15.312 1.00 80.94 72 GLU A C 1
ATOM 564 O O . GLU A 1 72 ? -1.528 -7.408 -16.531 1.00 80.94 72 GLU A O 1
ATOM 569 N N . ASN A 1 73 ? -0.724 -6.285 -14.757 1.00 70.19 73 ASN A N 1
ATOM 570 C CA . ASN A 1 73 ? -0.111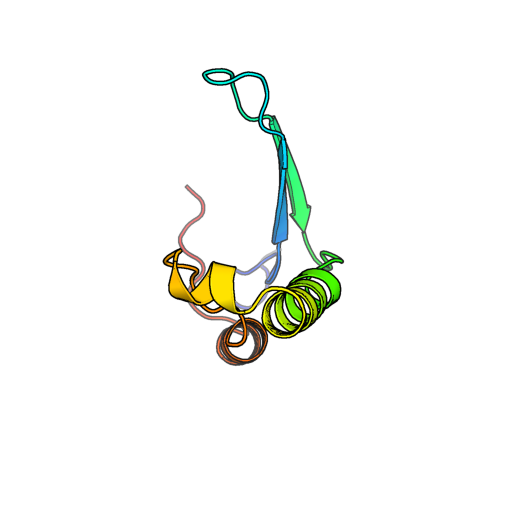 -5.185 -15.507 1.00 70.19 73 ASN A CA 1
ATOM 571 C C . ASN A 1 73 ? 1.434 -5.195 -15.486 1.00 70.19 73 ASN A C 1
ATOM 573 O O . ASN A 1 73 ? 2.049 -4.206 -15.081 1.00 70.19 73 ASN A O 1
ATOM 577 N N . PRO A 1 74 ? 2.111 -6.236 -16.004 1.00 56.78 74 PRO A N 1
ATOM 578 C CA . PRO A 1 74 ? 3.564 -6.220 -16.129 1.00 56.78 74 PRO A CA 1
ATOM 579 C C . PRO A 1 74 ? 4.054 -5.337 -17.298 1.00 56.78 74 PRO A C 1
ATOM 581 O O . PRO A 1 74 ? 5.255 -5.123 -17.422 1.00 56.78 74 PRO A O 1
ATOM 584 N N . GLY A 1 75 ? 3.161 -4.803 -18.151 1.00 56.78 75 GLY A N 1
ATOM 585 C CA . GLY A 1 75 ? 3.535 -3.990 -19.323 1.00 56.78 75 GLY A CA 1
ATOM 586 C C . GLY A 1 75 ? 2.383 -3.413 -20.165 1.00 56.78 75 GLY A C 1
ATOM 587 O O . GLY A 1 75 ? 2.548 -3.257 -21.373 1.00 56.78 75 GLY A O 1
ATOM 588 N N . GLY A 1 76 ? 1.212 -3.135 -19.576 1.00 49.91 76 GLY A N 1
ATOM 589 C CA . GLY A 1 76 ? 0.103 -2.458 -20.276 1.00 49.91 76 GLY A CA 1
ATOM 590 C C . GLY A 1 76 ? 0.463 -1.018 -20.686 1.00 49.91 76 GLY A C 1
ATOM 591 O O . GLY A 1 76 ? 1.392 -0.455 -20.105 1.00 49.91 76 GLY A O 1
ATOM 592 N N . PRO A 1 77 ? -0.226 -0.419 -21.683 1.00 48.00 77 PRO A N 1
ATOM 593 C CA . PRO A 1 77 ? 0.185 0.840 -22.300 1.00 48.00 77 PRO A CA 1
ATOM 594 C C . PRO A 1 77 ? 0.336 1.925 -21.236 1.00 48.00 77 PRO A C 1
ATOM 596 O O . PRO A 1 77 ? -0.632 2.333 -20.596 1.00 48.00 77 PRO A O 1
ATOM 599 N N . VAL A 1 78 ? 1.576 2.371 -21.045 1.00 53.56 78 VAL A N 1
ATOM 600 C CA . VAL A 1 78 ? 1.888 3.540 -20.230 1.00 53.56 78 VAL A CA 1
ATOM 601 C C . VAL A 1 78 ? 1.213 4.715 -20.916 1.00 53.56 78 VAL A C 1
ATOM 603 O O . VAL A 1 78 ? 1.477 4.977 -22.092 1.00 53.56 78 VAL A O 1
ATOM 606 N N . ALA A 1 79 ? 0.289 5.370 -20.211 1.00 48.97 79 ALA A N 1
ATOM 607 C CA . ALA A 1 79 ? -0.272 6.631 -20.671 1.00 48.97 79 ALA A CA 1
ATOM 608 C C . ALA A 1 79 ? 0.894 7.552 -21.072 1.00 48.97 79 ALA A C 1
ATOM 610 O O . ALA A 1 79 ? 1.897 7.570 -20.350 1.00 48.97 79 ALA A O 1
ATOM 611 N N . PRO A 1 80 ? 0.815 8.246 -22.223 1.00 38.47 80 PRO A N 1
ATOM 612 C CA . PRO A 1 80 ? 1.892 9.122 -22.645 1.00 38.47 80 PRO A CA 1
ATOM 613 C C . PRO A 1 80 ? 2.234 10.070 -21.496 1.00 38.47 80 PRO A C 1
ATOM 615 O O . PRO A 1 80 ? 1.345 10.605 -20.839 1.00 38.47 80 PRO A O 1
ATOM 618 N N . ALA A 1 81 ? 3.528 10.188 -21.203 1.00 46.00 81 ALA A N 1
ATOM 619 C CA . ALA A 1 81 ? 4.007 11.230 -20.318 1.00 46.00 81 ALA A CA 1
ATOM 620 C C . ALA A 1 81 ? 3.811 12.552 -21.066 1.00 46.00 81 ALA A C 1
ATOM 622 O O . ALA A 1 81 ? 4.512 12.797 -22.050 1.00 46.00 81 ALA A O 1
ATOM 623 N N . ASP A 1 82 ? 2.809 13.321 -20.649 1.00 43.72 82 ASP A N 1
ATOM 624 C CA . ASP A 1 82 ? 2.637 14.719 -21.044 1.00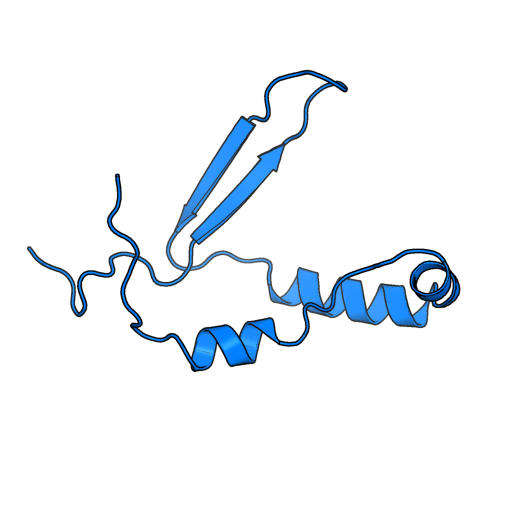 43.72 82 ASP A CA 1
ATOM 625 C C . ASP A 1 82 ? 3.819 15.566 -20.536 1.00 43.72 82 ASP A C 1
ATOM 627 O O . ASP A 1 82 ? 4.242 15.364 -19.369 1.00 43.72 82 ASP A O 1
#

Secondary structure (DSSP, 8-state):
---GGG-S-S-EEEEEEE-STTSPEEEEEEESS-TTHHHHHHHHHHHHHH-HHHHHHS-PPP-TTHHHHHHH-SS--PPP--

pLDDT: mean 79.81, std 13.66, range [38.47, 96.38]

Sequence (82 aa):
MSPPYGVWAHICGTDLVRDEPGSSTSWKITCGFPPGVSYMLENRAITKRVLPELFERENIKPIDAYPAQLLENPGGPVAPAD

Organism: Raoultella terrigena (NCBI:txid577)